Protein AF-A0A975B932-F1 (afdb_monomer_lite)

pLDDT: mean 80.35, std 18.23, range [28.91, 96.12]

Sequence (177 aa):
MMNTIKYYSFSNYSENKEYKSIENISIDVKTKKNIYKLIRLNDQQYYQLHKSSIAIFEDYGHMMSLYADKDILYSSFSKMFTALKLLFGESGKYYDDWKGSFSFPFLILNKDKEEIAYLMNIYNIRSSIEFGMRKLIKSADDTLERDIIHKPFEDFPREEINYFINFFVGYLYSSPQ

Structure (mmCIF, N/CA/C/O backbone):
data_AF-A0A975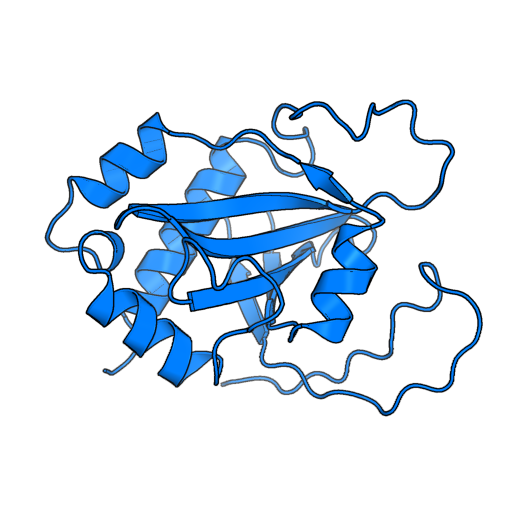B932-F1
#
_entry.id   AF-A0A975B932-F1
#
loop_
_atom_site.group_PDB
_atom_site.id
_atom_site.type_symbol
_atom_site.label_atom_id
_atom_site.label_alt_id
_atom_site.label_comp_id
_atom_site.label_asym_id
_atom_site.label_entity_id
_atom_site.label_seq_id
_atom_site.pdbx_PDB_ins_code
_atom_site.Cartn_x
_atom_site.Cartn_y
_atom_site.Cartn_z
_atom_site.occupancy
_atom_site.B_iso_or_equiv
_atom_site.auth_seq_id
_atom_site.auth_comp_id
_atom_site.auth_asym_id
_atom_site.auth_atom_id
_atom_site.pdbx_PDB_model_num
ATOM 1 N N . MET A 1 1 ? 10.568 -17.467 4.693 1.00 30.55 1 MET A N 1
ATOM 2 C CA . MET A 1 1 ? 9.389 -18.354 4.592 1.00 30.55 1 MET A CA 1
ATOM 3 C C . MET A 1 1 ? 8.189 -17.497 4.240 1.00 30.55 1 MET A C 1
ATOM 5 O O . MET A 1 1 ? 7.948 -16.530 4.952 1.00 30.55 1 MET A O 1
ATOM 9 N N . MET A 1 2 ? 7.482 -17.810 3.153 1.00 31.19 2 MET A N 1
ATOM 10 C CA . MET A 1 2 ? 6.133 -17.280 2.931 1.00 31.19 2 MET A CA 1
ATOM 11 C C . MET A 1 2 ? 5.175 -18.067 3.827 1.00 31.19 2 MET A C 1
ATOM 13 O O . MET A 1 2 ? 5.165 -19.294 3.763 1.00 31.19 2 MET A O 1
ATOM 17 N N . ASN A 1 3 ? 4.397 -17.379 4.663 1.00 28.91 3 ASN A N 1
ATOM 18 C CA . ASN A 1 3 ? 3.399 -18.019 5.518 1.00 28.91 3 ASN A CA 1
ATOM 19 C C . ASN A 1 3 ? 2.012 -17.865 4.886 1.00 28.91 3 ASN A C 1
ATOM 21 O O . ASN A 1 3 ? 1.447 -16.768 4.873 1.00 28.91 3 ASN A O 1
ATOM 25 N N . THR A 1 4 ? 1.457 -18.970 4.389 1.00 29.62 4 THR A N 1
ATOM 26 C CA . THR A 1 4 ? 0.074 -19.045 3.904 1.00 29.62 4 THR A CA 1
ATOM 27 C C . THR A 1 4 ? -0.881 -18.865 5.077 1.00 29.62 4 THR A C 1
ATOM 29 O O . THR A 1 4 ? -0.888 -19.675 6.004 1.00 29.62 4 THR A O 1
ATOM 32 N N . ILE A 1 5 ? -1.683 -17.797 5.069 1.00 36.00 5 ILE A N 1
ATOM 33 C CA . ILE A 1 5 ? -2.626 -17.508 6.153 1.00 36.00 5 ILE A CA 1
ATOM 34 C C . ILE A 1 5 ? -4.021 -17.311 5.566 1.00 36.00 5 ILE A C 1
ATOM 36 O O . ILE A 1 5 ? -4.261 -16.404 4.770 1.00 36.00 5 ILE A O 1
ATOM 40 N N . LYS A 1 6 ? -4.940 -18.182 5.986 1.00 31.98 6 LYS A N 1
ATOM 41 C CA . LYS A 1 6 ? -6.344 -18.178 5.576 1.00 31.98 6 LYS A CA 1
ATOM 42 C C . LYS A 1 6 ? -7.072 -17.030 6.267 1.00 31.98 6 LYS A C 1
ATOM 44 O O . LYS A 1 6 ? -7.354 -17.113 7.460 1.00 31.98 6 LYS A O 1
ATOM 49 N N . TYR A 1 7 ? -7.388 -15.978 5.518 1.00 40.62 7 TYR A N 1
ATOM 50 C CA . TYR A 1 7 ? -8.343 -14.969 5.966 1.00 40.62 7 TYR A CA 1
ATOM 51 C C . TYR A 1 7 ? -9.748 -15.386 5.549 1.00 40.62 7 TYR A C 1
ATOM 53 O O . TYR A 1 7 ? -10.076 -15.434 4.363 1.00 40.62 7 TYR A O 1
ATOM 61 N N . TYR A 1 8 ? -10.585 -15.668 6.543 1.00 37.97 8 TYR A N 1
ATOM 62 C CA . TYR A 1 8 ? -12.028 -15.639 6.355 1.00 37.97 8 TYR A CA 1
ATOM 63 C C . TYR A 1 8 ? -12.451 -14.198 6.042 1.00 37.97 8 TYR A C 1
ATOM 65 O O . TYR A 1 8 ? -11.826 -13.247 6.518 1.00 37.97 8 TYR A O 1
ATOM 73 N N . SER A 1 9 ? -13.490 -14.029 5.223 1.00 36.84 9 SER A N 1
ATOM 74 C CA . SER A 1 9 ? -14.060 -12.709 4.937 1.00 36.84 9 SER A CA 1
ATOM 75 C C . SER A 1 9 ? -14.399 -11.999 6.245 1.00 36.84 9 SER A C 1
ATOM 77 O O . SER A 1 9 ? -15.079 -12.590 7.081 1.00 36.84 9 SER A O 1
ATOM 79 N N . PHE A 1 10 ? -13.944 -10.753 6.413 1.00 42.50 10 PHE A N 1
ATOM 80 C CA . PHE A 1 10 ? -14.151 -9.972 7.633 1.00 42.50 10 PHE A CA 1
ATOM 81 C C . PHE A 1 10 ? -15.650 -9.774 7.914 1.00 42.50 10 PHE A C 1
ATOM 83 O O . PHE A 1 10 ? -16.283 -8.844 7.415 1.00 42.50 10 PHE A O 1
ATOM 90 N N . SER A 1 11 ? -16.210 -10.651 8.746 1.00 34.31 11 SER A N 1
ATOM 91 C CA . SER A 1 11 ? -17.643 -10.779 9.041 1.00 34.31 11 SER A CA 1
ATOM 92 C C . SER A 1 11 ? -18.238 -9.613 9.838 1.00 34.31 11 SER A C 1
ATOM 94 O O . SER A 1 11 ? -19.436 -9.598 10.085 1.00 34.31 11 SER A O 1
ATOM 96 N N . ASN A 1 12 ? -17.421 -8.609 10.174 1.00 38.59 12 ASN A N 1
ATOM 97 C CA . ASN A 1 12 ? -17.849 -7.355 10.795 1.00 38.59 12 ASN A CA 1
ATOM 98 C C . ASN A 1 12 ? -17.993 -6.196 9.782 1.00 38.59 12 ASN A C 1
ATOM 100 O O . ASN A 1 12 ? -18.308 -5.086 10.193 1.00 38.59 12 ASN A O 1
ATOM 104 N N . TYR A 1 13 ? -17.748 -6.423 8.480 1.00 44.88 13 TYR A N 1
ATOM 105 C CA . TYR A 1 13 ? -17.776 -5.376 7.439 1.00 44.88 13 TYR A CA 1
ATOM 106 C C . TYR A 1 13 ? -18.706 -5.663 6.242 1.00 44.88 13 TYR A C 1
ATOM 108 O O . TYR A 1 13 ? -18.875 -4.795 5.386 1.00 44.88 13 TYR A O 1
ATOM 116 N N . SER A 1 14 ? -19.322 -6.848 6.148 1.00 38.34 14 SER A N 1
ATOM 117 C CA . SER A 1 14 ? -20.377 -7.115 5.158 1.00 38.34 14 SER A CA 1
ATOM 118 C C . SER A 1 14 ? -21.322 -8.220 5.615 1.00 38.34 14 SER A C 1
ATOM 120 O O . SER A 1 14 ? -20.864 -9.296 6.000 1.00 38.34 14 SER A O 1
ATOM 122 N N . GLU A 1 15 ? -22.626 -7.988 5.495 1.00 37.50 15 GLU A N 1
ATOM 123 C CA . GLU A 1 15 ? -23.660 -8.965 5.837 1.00 37.50 15 GLU A CA 1
ATOM 124 C C . GLU A 1 15 ? -23.629 -10.208 4.924 1.00 37.50 15 GLU A C 1
ATOM 126 O O . GLU A 1 15 ? -23.598 -10.107 3.696 1.00 37.50 15 GLU A O 1
ATOM 131 N N . ASN A 1 16 ? -23.684 -11.385 5.555 1.00 40.19 16 ASN A N 1
ATOM 132 C CA . ASN A 1 16 ? -24.253 -12.645 5.057 1.00 40.19 16 ASN A CA 1
ATOM 133 C C . ASN A 1 16 ? -24.123 -12.965 3.553 1.00 40.19 16 ASN A C 1
ATOM 135 O O . ASN A 1 16 ? -25.117 -13.007 2.824 1.00 40.19 16 ASN A O 1
ATOM 139 N N . LYS A 1 17 ? -22.917 -13.345 3.113 1.00 42.09 17 LYS A N 1
ATOM 140 C CA . LYS A 1 17 ? -22.725 -14.213 1.936 1.00 42.09 17 LYS A CA 1
ATOM 141 C C . LYS A 1 17 ? -21.640 -15.254 2.204 1.00 42.09 17 LYS A C 1
ATOM 143 O O . LYS A 1 17 ? -20.549 -14.905 2.646 1.00 42.09 17 LYS A O 1
ATOM 148 N N . GLU A 1 18 ? -21.927 -16.518 1.892 1.00 38.81 18 GLU A N 1
ATOM 149 C CA . GLU A 1 18 ? -20.921 -17.584 1.882 1.00 38.81 18 GLU A CA 1
ATOM 150 C C . GLU A 1 18 ? -19.920 -17.342 0.745 1.00 38.81 18 GLU A C 1
ATOM 152 O O . GLU A 1 18 ? -20.179 -17.637 -0.424 1.00 38.81 18 GLU A O 1
ATOM 157 N N . TYR A 1 19 ? -18.758 -16.790 1.081 1.00 51.47 19 TYR A N 1
ATOM 158 C CA . TYR A 1 19 ? -17.638 -16.677 0.155 1.00 51.47 19 TYR A CA 1
ATOM 159 C C . TYR A 1 19 ? -16.675 -17.851 0.347 1.00 51.47 19 TYR A C 1
ATOM 161 O O . TYR A 1 19 ? -16.294 -18.181 1.471 1.00 51.47 19 TYR A O 1
ATOM 169 N N . LYS A 1 20 ? -16.221 -18.452 -0.762 1.00 52.66 20 LYS A N 1
ATOM 170 C CA . LYS A 1 20 ? -15.089 -19.392 -0.736 1.00 52.66 20 LYS A CA 1
ATOM 171 C C . LYS A 1 20 ? -13.882 -18.709 -0.086 1.00 52.66 20 LYS A C 1
ATOM 173 O O . LYS A 1 20 ? -13.569 -17.572 -0.435 1.00 52.66 20 LYS A O 1
ATOM 178 N N . SER A 1 21 ? -13.185 -19.406 0.813 1.00 59.72 21 SER A N 1
ATOM 179 C CA . SER A 1 21 ? -11.951 -18.890 1.411 1.00 59.72 21 SER A CA 1
ATOM 180 C C . SER A 1 21 ? -10.901 -18.650 0.329 1.00 59.72 21 SER A C 1
ATOM 182 O O . SER A 1 21 ? -10.558 -19.573 -0.411 1.00 59.72 21 SER A O 1
ATOM 184 N N . ILE A 1 22 ? -10.386 -17.425 0.259 1.00 71.50 22 ILE A N 1
ATOM 185 C CA . ILE A 1 22 ? -9.329 -17.037 -0.675 1.00 71.50 22 ILE A CA 1
ATOM 186 C C . ILE A 1 22 ? -8.011 -17.040 0.098 1.00 71.50 22 ILE A C 1
ATOM 188 O O . ILE A 1 22 ? -7.887 -16.368 1.123 1.00 71.50 22 ILE A O 1
ATOM 192 N N . GLU A 1 23 ? -7.033 -17.810 -0.373 1.00 79.00 23 GLU A N 1
ATOM 193 C CA . GLU A 1 23 ? -5.684 -17.769 0.186 1.00 79.00 23 GLU A CA 1
ATOM 194 C C . GLU A 1 23 ? -4.937 -16.561 -0.382 1.00 79.00 23 GLU A C 1
ATOM 196 O O . GLU A 1 23 ? -4.760 -16.433 -1.592 1.00 79.00 23 GLU A O 1
ATOM 201 N N . ASN A 1 24 ? -4.516 -15.664 0.509 1.00 89.69 24 ASN A N 1
ATOM 202 C CA . ASN A 1 24 ? -3.824 -14.435 0.151 1.00 89.69 24 ASN A CA 1
ATOM 203 C C . ASN A 1 24 ? -2.335 -14.536 0.490 1.00 89.69 24 ASN A C 1
ATOM 205 O O . ASN A 1 24 ? -1.956 -14.971 1.582 1.00 89.69 24 ASN A O 1
ATOM 209 N N . ILE A 1 25 ? -1.488 -14.053 -0.419 1.00 93.44 25 ILE A N 1
ATOM 210 C CA . ILE A 1 25 ? -0.059 -13.861 -0.156 1.00 93.44 25 ILE A CA 1
ATOM 211 C C . ILE A 1 25 ? 0.087 -12.740 0.879 1.00 93.44 25 ILE A C 1
ATOM 213 O O . ILE A 1 25 ? -0.555 -11.693 0.763 1.00 93.44 25 ILE A O 1
ATOM 217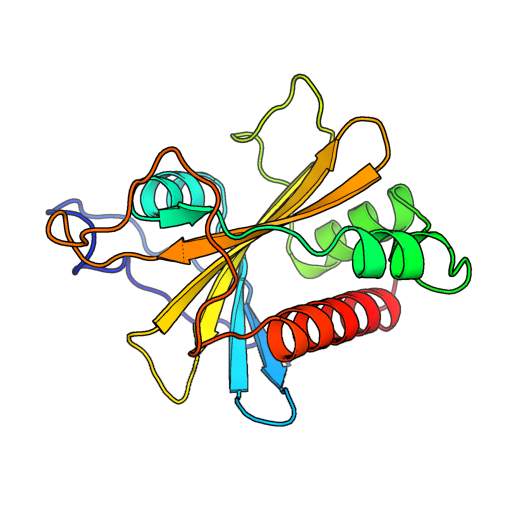 N N . SER A 1 26 ? 0.926 -12.941 1.898 1.00 93.31 26 SER A N 1
ATOM 218 C CA . SER A 1 26 ? 1.194 -11.911 2.903 1.00 93.31 26 SER A CA 1
ATOM 219 C C . SER A 1 26 ? 2.642 -11.899 3.379 1.00 93.31 26 SER A C 1
ATOM 221 O O . SER A 1 26 ? 3.306 -12.937 3.396 1.00 93.31 26 SER A O 1
ATOM 223 N N . ILE A 1 27 ? 3.108 -10.715 3.776 1.00 93.81 27 ILE A N 1
ATOM 224 C CA . ILE A 1 27 ? 4.419 -10.483 4.387 1.00 93.81 27 ILE A CA 1
ATOM 225 C C . ILE A 1 27 ? 4.265 -9.682 5.682 1.00 93.81 27 ILE A C 1
ATOM 227 O O . ILE A 1 27 ? 3.285 -8.957 5.869 1.00 93.81 27 ILE A O 1
ATOM 231 N N . ASP A 1 28 ? 5.262 -9.780 6.555 1.00 93.12 28 ASP A N 1
ATOM 232 C CA . ASP A 1 28 ? 5.371 -8.934 7.740 1.00 93.12 28 ASP A CA 1
ATOM 233 C C . ASP A 1 28 ? 6.271 -7.730 7.440 1.00 93.12 28 ASP A C 1
ATOM 235 O O . ASP A 1 28 ? 7.404 -7.894 6.984 1.00 93.12 28 ASP A O 1
ATOM 239 N N . VAL A 1 29 ? 5.787 -6.527 7.745 1.00 90.88 29 VAL A N 1
ATOM 240 C CA . VAL A 1 29 ? 6.548 -5.274 7.673 1.00 90.88 29 VAL A CA 1
ATOM 241 C C . VAL A 1 29 ? 6.785 -4.791 9.099 1.00 90.88 29 VAL A C 1
ATOM 243 O O . VAL A 1 29 ? 5.843 -4.463 9.820 1.00 90.88 29 VAL A O 1
ATOM 246 N N . LYS A 1 30 ? 8.049 -4.767 9.525 1.00 89.44 30 LYS A N 1
ATOM 247 C CA . LYS A 1 30 ? 8.438 -4.299 10.861 1.00 89.44 30 LYS A CA 1
ATOM 248 C C . LYS A 1 30 ? 8.887 -2.848 10.776 1.00 89.44 30 LYS A C 1
ATOM 250 O O . LYS A 1 30 ? 9.857 -2.557 10.079 1.00 89.44 30 LYS A O 1
ATOM 255 N N . THR A 1 31 ? 8.211 -1.955 11.490 1.00 82.12 31 THR A N 1
ATOM 256 C CA . THR A 1 31 ? 8.688 -0.581 11.694 1.00 82.12 31 THR A CA 1
ATOM 257 C C . THR A 1 31 ? 9.437 -0.480 13.020 1.00 82.12 31 THR A C 1
ATOM 259 O O . THR A 1 31 ? 9.594 -1.464 13.745 1.00 82.12 31 THR A O 1
ATOM 262 N N . LYS A 1 32 ? 9.903 0.723 13.370 1.00 78.25 32 LYS A N 1
ATOM 263 C CA . LYS A 1 32 ? 10.464 0.990 14.704 1.00 78.25 32 LYS A CA 1
ATOM 264 C C . LYS A 1 32 ? 9.422 0.899 15.830 1.00 78.25 32 LYS A C 1
ATOM 266 O O . LYS A 1 32 ? 9.824 0.820 16.986 1.00 78.25 32 LYS A O 1
ATOM 271 N N . LYS A 1 33 ? 8.123 0.989 15.512 1.00 81.00 33 LYS A N 1
ATOM 272 C CA . LYS A 1 33 ? 7.035 1.168 16.490 1.00 81.00 33 LYS A CA 1
ATOM 273 C C . LYS A 1 33 ? 6.034 0.010 16.532 1.00 81.00 33 LYS A C 1
ATOM 275 O O . LYS A 1 33 ? 5.511 -0.259 17.604 1.00 81.00 33 LYS A O 1
ATOM 280 N N . ASN A 1 34 ? 5.758 -0.647 15.404 1.00 87.31 34 ASN A N 1
ATOM 281 C CA . ASN A 1 34 ? 4.716 -1.673 15.288 1.00 87.31 34 ASN A CA 1
ATOM 282 C C . ASN A 1 34 ? 5.161 -2.807 14.350 1.00 87.31 34 ASN A C 1
ATOM 284 O O . ASN A 1 34 ? 6.040 -2.625 13.495 1.00 87.31 34 ASN A O 1
ATOM 288 N N . ILE A 1 35 ? 4.496 -3.960 14.441 1.00 90.88 35 ILE A N 1
ATOM 289 C CA . ILE A 1 35 ? 4.562 -4.988 13.394 1.00 90.88 35 ILE A CA 1
ATOM 290 C C . ILE A 1 35 ? 3.272 -4.946 12.580 1.00 90.88 35 ILE A C 1
ATOM 292 O O . ILE A 1 35 ? 2.188 -5.232 13.083 1.00 90.88 35 ILE A O 1
ATOM 296 N N . TYR A 1 36 ? 3.395 -4.656 11.291 1.00 93.00 36 TYR A N 1
ATOM 297 C CA . TYR A 1 36 ? 2.283 -4.733 10.356 1.00 93.00 36 TYR A CA 1
ATOM 298 C C . TYR A 1 36 ? 2.324 -6.034 9.570 1.00 93.00 36 TYR A C 1
ATOM 300 O O . TYR A 1 36 ? 3.386 -6.605 9.307 1.00 93.00 36 TYR A O 1
ATOM 308 N N . LYS A 1 37 ? 1.152 -6.466 9.125 1.00 93.69 37 LYS A N 1
ATOM 309 C CA . LYS A 1 37 ? 1.000 -7.520 8.133 1.00 93.69 37 LYS A CA 1
ATOM 310 C C . LYS A 1 37 ? 0.399 -6.935 6.866 1.00 93.69 37 LYS A C 1
ATOM 312 O O . LYS A 1 37 ? -0.695 -6.376 6.905 1.00 93.69 37 LYS A O 1
ATOM 317 N N . LEU A 1 38 ? 1.116 -7.084 5.760 1.00 94.88 38 LEU A N 1
ATOM 318 C CA . LEU A 1 38 ? 0.697 -6.656 4.433 1.00 94.88 38 LEU A CA 1
ATOM 319 C C . LEU A 1 38 ? 0.146 -7.866 3.675 1.00 94.88 38 LEU A C 1
ATOM 321 O O . LEU A 1 38 ? 0.841 -8.870 3.525 1.00 94.88 38 LEU A O 1
ATOM 325 N N . ILE A 1 39 ? -1.100 -7.787 3.217 1.00 94.94 39 ILE A N 1
ATOM 326 C CA . ILE A 1 39 ? -1.853 -8.901 2.625 1.00 94.94 39 ILE A CA 1
ATOM 327 C C . ILE A 1 39 ? -2.309 -8.489 1.226 1.00 94.94 39 ILE A C 1
ATOM 329 O O . ILE A 1 39 ? -3.050 -7.519 1.085 1.00 94.94 39 ILE A O 1
ATOM 333 N N . ARG A 1 40 ? -1.894 -9.217 0.187 1.00 94.88 40 ARG A N 1
ATOM 334 C CA . ARG A 1 40 ? -2.344 -9.008 -1.200 1.00 94.88 40 ARG A CA 1
ATOM 335 C C . ARG A 1 40 ? -3.827 -9.379 -1.319 1.00 94.88 40 ARG A C 1
ATOM 337 O O . ARG A 1 40 ? -4.202 -10.463 -0.891 1.00 94.88 40 ARG A O 1
ATOM 344 N N . LEU A 1 41 ? -4.662 -8.501 -1.885 1.00 93.25 41 LEU A N 1
ATOM 345 C CA . LEU A 1 41 ? -6.129 -8.624 -1.765 1.00 93.25 41 LEU A CA 1
ATOM 346 C C . LEU A 1 41 ? -6.887 -9.284 -2.928 1.00 93.25 41 LEU A C 1
ATOM 348 O O . LEU A 1 41 ? -7.951 -9.840 -2.699 1.00 93.25 41 LEU A O 1
ATOM 352 N N . ASN A 1 42 ? -6.416 -9.180 -4.172 1.00 90.31 42 ASN A N 1
ATOM 353 C CA . ASN A 1 42 ? -7.286 -9.271 -5.362 1.00 90.31 42 ASN A CA 1
ATOM 354 C C . ASN A 1 42 ? -8.453 -8.249 -5.380 1.00 90.31 42 ASN A C 1
ATOM 356 O O . ASN A 1 42 ? -8.701 -7.502 -4.430 1.00 90.31 42 ASN A O 1
ATOM 360 N N . ASP A 1 43 ? -9.136 -8.186 -6.519 1.00 87.75 43 ASP A N 1
ATOM 361 C CA . ASP A 1 43 ? -10.044 -7.096 -6.867 1.00 87.75 43 ASP A CA 1
ATOM 362 C C . ASP A 1 43 ? -11.357 -7.107 -6.090 1.00 87.75 43 ASP A C 1
ATOM 364 O O . ASP A 1 43 ? -11.821 -6.053 -5.657 1.00 87.75 43 ASP A O 1
ATOM 368 N N . GLN A 1 44 ? -11.949 -8.284 -5.862 1.00 87.06 44 GLN A N 1
ATOM 369 C CA . GLN A 1 44 ? -13.232 -8.371 -5.165 1.00 87.06 44 GLN A CA 1
ATOM 370 C C . GLN A 1 44 ? -13.085 -7.961 -3.697 1.00 87.06 44 GLN A C 1
ATOM 372 O O . GLN A 1 44 ? -13.930 -7.231 -3.181 1.00 87.06 44 GLN A O 1
ATOM 377 N N . GLN A 1 45 ? -12.014 -8.398 -3.024 1.00 90.62 45 GLN A N 1
ATOM 378 C CA . GLN A 1 45 ? -11.770 -8.012 -1.633 1.00 90.62 45 GLN A CA 1
ATOM 379 C C . GLN A 1 45 ? -11.442 -6.519 -1.535 1.00 90.62 45 GLN A C 1
ATOM 381 O O . GLN A 1 45 ? -12.021 -5.825 -0.701 1.00 90.62 45 GLN A O 1
ATOM 386 N N . TYR A 1 46 ? -10.574 -6.006 -2.417 1.00 91.00 46 TYR A N 1
ATOM 387 C CA . TYR A 1 46 ? -10.232 -4.585 -2.430 1.00 91.00 46 TYR A CA 1
ATOM 388 C C . TYR A 1 46 ? -11.450 -3.696 -2.691 1.00 91.00 46 TYR A C 1
ATOM 390 O O . TYR A 1 46 ? -11.667 -2.745 -1.948 1.00 91.00 46 TYR A O 1
ATOM 398 N N . TYR A 1 47 ? -12.293 -4.034 -3.670 1.00 87.50 47 TYR A N 1
ATOM 399 C CA . TYR A 1 47 ? -13.499 -3.269 -3.993 1.00 87.50 47 TYR A CA 1
ATOM 400 C C . TYR A 1 47 ? -14.486 -3.178 -2.818 1.00 87.50 47 TYR A C 1
ATOM 402 O O . TYR A 1 47 ? -15.040 -2.106 -2.573 1.00 87.50 47 TYR A O 1
ATOM 410 N N . GLN A 1 48 ? -14.700 -4.265 -2.064 1.00 87.25 48 GLN A N 1
ATOM 411 C CA . GLN A 1 48 ? -15.586 -4.217 -0.892 1.00 87.25 48 GLN A CA 1
ATOM 412 C C . GLN A 1 48 ? -14.975 -3.395 0.246 1.00 87.25 48 GLN A C 1
ATOM 414 O O . GLN A 1 48 ? -15.646 -2.525 0.795 1.00 87.25 48 GLN A O 1
ATOM 419 N N . LEU A 1 49 ? -13.692 -3.607 0.559 1.00 89.06 49 LEU A N 1
ATOM 420 C CA . LEU A 1 49 ? -13.002 -2.855 1.611 1.00 89.06 49 LEU A CA 1
ATOM 421 C C . LEU A 1 49 ? -12.888 -1.359 1.270 1.00 89.06 49 LEU A C 1
ATOM 423 O O . LEU A 1 49 ? -13.036 -0.515 2.149 1.00 89.06 49 LEU A O 1
ATOM 427 N N . HIS A 1 50 ? -12.700 -1.010 -0.006 1.00 88.81 50 HIS A N 1
ATOM 428 C CA . HIS A 1 50 ? -12.588 0.379 -0.449 1.00 88.81 50 HIS A CA 1
ATOM 429 C C . HIS A 1 50 ? -13.861 1.193 -0.156 1.00 88.81 50 HIS A C 1
ATOM 431 O O . HIS A 1 50 ? -13.759 2.367 0.204 1.00 88.81 50 HIS A O 1
ATOM 437 N N . LYS A 1 51 ? -15.056 0.593 -0.254 1.00 86.19 51 LYS A N 1
ATOM 438 C CA . LYS A 1 51 ? -16.336 1.264 0.071 1.00 86.19 51 LYS A CA 1
ATOM 439 C C . LYS A 1 51 ? -16.435 1.708 1.530 1.00 86.19 51 LYS A C 1
ATOM 441 O O . LYS A 1 51 ? -17.069 2.721 1.821 1.00 86.19 51 LYS A O 1
ATOM 446 N N . SER A 1 52 ? -15.791 0.965 2.423 1.00 87.81 52 SER A N 1
ATOM 447 C CA . SER A 1 52 ? -15.719 1.238 3.860 1.00 87.81 52 SER A CA 1
ATOM 448 C C . SER A 1 52 ? -14.357 1.830 4.222 1.00 87.81 52 SER A C 1
ATOM 450 O O . SER A 1 52 ? -13.730 1.424 5.198 1.00 87.81 52 SER A O 1
ATOM 452 N N . SER A 1 53 ? -13.866 2.768 3.403 1.00 90.12 53 SER A N 1
ATOM 453 C CA . SER A 1 53 ? -12.565 3.402 3.609 1.00 90.12 53 SER A CA 1
ATOM 454 C C . SER A 1 53 ? -12.507 4.848 3.121 1.00 90.12 53 SER A C 1
ATOM 456 O O . SER A 1 53 ? -13.162 5.211 2.142 1.00 90.12 53 SER A O 1
ATOM 458 N N . ILE A 1 54 ? -11.654 5.650 3.752 1.00 91.94 54 ILE A N 1
ATOM 459 C CA . ILE A 1 54 ? -11.444 7.079 3.463 1.00 91.94 54 ILE A CA 1
ATOM 460 C C . ILE A 1 54 ? -10.018 7.340 2.977 1.00 91.94 54 ILE A C 1
ATOM 462 O O . ILE A 1 54 ? -9.078 6.689 3.434 1.00 91.94 54 ILE A O 1
ATOM 466 N N . ALA A 1 55 ? -9.858 8.264 2.028 1.00 93.62 55 ALA A N 1
ATOM 467 C CA . ALA A 1 55 ? -8.566 8.570 1.417 1.00 93.62 55 ALA A CA 1
ATOM 468 C C . ALA A 1 55 ? -7.634 9.301 2.394 1.00 93.62 55 ALA A C 1
ATOM 470 O O . ALA A 1 55 ? -8.065 10.216 3.093 1.00 93.62 55 ALA A O 1
ATOM 471 N N . ILE A 1 56 ? -6.354 8.929 2.399 1.00 95.00 56 ILE A N 1
ATOM 472 C CA . ILE A 1 56 ? -5.288 9.626 3.125 1.00 95.00 56 ILE A CA 1
ATOM 473 C C . ILE A 1 56 ? -4.425 10.374 2.107 1.00 95.00 56 ILE A C 1
ATOM 475 O O . ILE A 1 56 ? -4.077 9.835 1.060 1.00 95.00 56 ILE A O 1
ATOM 479 N N . PHE A 1 57 ? -4.058 11.611 2.427 1.00 93.38 57 PHE A N 1
ATOM 480 C CA . PHE A 1 57 ? -3.213 12.458 1.597 1.00 93.38 57 PHE A CA 1
ATOM 481 C C . PHE A 1 57 ? -1.831 11.821 1.430 1.00 93.38 57 PHE A C 1
ATOM 483 O O . PHE A 1 57 ? -1.189 11.435 2.412 1.00 93.38 57 PHE A O 1
ATOM 490 N N . GLU A 1 58 ? -1.351 11.732 0.198 1.00 89.50 58 GLU A N 1
ATOM 491 C CA . GLU A 1 58 ? -0.027 11.199 -0.128 1.00 89.50 58 GLU A CA 1
ATOM 492 C C . GLU A 1 58 ? 1.080 12.197 0.269 1.00 89.50 58 GLU A C 1
ATOM 494 O O . GLU A 1 58 ? 0.821 13.369 0.548 1.00 89.50 58 GLU A O 1
ATOM 499 N N . ASP A 1 59 ? 2.326 11.735 0.373 1.00 92.88 59 ASP A N 1
ATOM 500 C CA . ASP A 1 59 ? 3.479 12.610 0.618 1.00 92.88 59 ASP A CA 1
ATOM 501 C C . ASP A 1 59 ? 4.252 12.817 -0.678 1.00 92.88 59 ASP A C 1
ATOM 503 O O . ASP A 1 59 ? 5.261 12.162 -0.922 1.00 92.88 59 ASP A O 1
ATOM 507 N N . TYR A 1 60 ? 3.782 13.733 -1.524 1.00 88.88 60 TYR A N 1
ATOM 508 C CA . TYR A 1 60 ? 4.431 14.013 -2.804 1.00 88.88 60 TYR A CA 1
ATOM 509 C C . TYR A 1 60 ? 5.922 14.368 -2.666 1.00 88.88 60 TYR A C 1
ATOM 511 O O . TYR A 1 60 ? 6.699 14.048 -3.561 1.00 88.88 60 TYR A O 1
ATOM 519 N N . GLY A 1 61 ? 6.354 14.965 -1.546 1.00 91.56 61 GLY A N 1
ATOM 520 C CA . GLY A 1 61 ? 7.773 15.230 -1.290 1.00 91.56 61 GLY A CA 1
ATOM 521 C C . GLY A 1 61 ? 8.579 13.937 -1.154 1.00 91.56 61 GLY A C 1
ATOM 522 O O . GLY A 1 61 ? 9.624 13.785 -1.788 1.00 91.56 61 GLY A O 1
ATOM 523 N N . HIS A 1 62 ? 8.054 12.971 -0.400 1.00 92.38 62 HIS A N 1
ATOM 524 C CA . HIS A 1 62 ? 8.643 11.637 -0.296 1.00 92.38 62 HIS A CA 1
ATOM 525 C C . HIS A 1 62 ? 8.561 10.843 -1.613 1.00 92.38 62 HIS A C 1
ATOM 527 O O . HIS A 1 62 ? 9.529 10.191 -2.003 1.00 92.38 62 HIS A O 1
ATOM 533 N N . MET A 1 63 ? 7.448 10.928 -2.344 1.00 88.69 63 MET A N 1
ATOM 534 C CA . MET A 1 63 ? 7.291 10.248 -3.638 1.00 88.69 63 MET A CA 1
ATOM 535 C C . MET A 1 63 ? 8.315 10.755 -4.663 1.00 88.69 63 MET A C 1
ATOM 537 O O . MET A 1 63 ? 8.942 9.964 -5.367 1.00 88.69 63 MET A O 1
ATOM 541 N N . MET A 1 64 ? 8.558 12.070 -4.696 1.00 88.31 64 MET A N 1
ATOM 542 C CA . MET A 1 64 ? 9.610 12.661 -5.526 1.00 88.31 64 MET A CA 1
ATOM 543 C C . MET A 1 64 ? 11.016 12.261 -5.063 1.00 88.31 64 MET A C 1
ATOM 545 O O . MET A 1 64 ? 11.878 12.049 -5.915 1.00 88.31 64 MET A O 1
ATOM 549 N N . SER A 1 65 ? 11.265 12.094 -3.756 1.00 90.19 65 SER A N 1
ATOM 550 C CA . SER A 1 65 ? 12.568 11.607 -3.276 1.00 90.19 65 SER A CA 1
ATOM 551 C C . SER A 1 65 ? 12.837 10.164 -3.714 1.00 90.19 65 SER A C 1
ATOM 553 O O . SER A 1 65 ? 13.953 9.856 -4.119 1.00 90.19 65 SER A O 1
ATOM 555 N N . LEU A 1 66 ? 11.817 9.297 -3.687 1.00 88.44 66 LEU A N 1
ATOM 556 C CA . LEU A 1 66 ? 11.908 7.922 -4.193 1.00 88.44 66 LEU A CA 1
ATOM 557 C C . LEU A 1 66 ? 12.103 7.871 -5.715 1.00 88.44 66 LEU A C 1
ATOM 559 O O . LEU A 1 66 ? 12.788 6.990 -6.221 1.00 88.44 66 LEU A O 1
ATOM 563 N N . TYR A 1 67 ? 11.499 8.796 -6.462 1.00 85.75 67 TYR A N 1
ATOM 564 C CA . TYR A 1 67 ? 11.638 8.841 -7.920 1.00 85.75 67 TYR A CA 1
ATOM 565 C C . TYR A 1 67 ? 12.993 9.410 -8.378 1.00 85.75 67 TYR A C 1
ATOM 567 O O . TYR A 1 67 ? 13.510 9.023 -9.426 1.00 85.75 67 TYR A O 1
ATOM 575 N N . ALA A 1 68 ? 13.578 10.326 -7.599 1.00 85.81 68 ALA A N 1
ATOM 576 C CA . ALA A 1 68 ? 14.879 10.929 -7.891 1.00 85.81 68 ALA A CA 1
ATOM 577 C C . ALA A 1 68 ? 16.060 9.959 -7.693 1.00 85.81 68 ALA A C 1
ATOM 579 O O . ALA A 1 68 ? 17.083 10.099 -8.369 1.00 85.81 68 ALA A O 1
ATOM 580 N N . ASP A 1 69 ? 15.920 8.985 -6.792 1.00 84.81 69 ASP A N 1
ATOM 581 C CA . ASP A 1 69 ? 16.905 7.930 -6.562 1.00 84.81 69 ASP A CA 1
ATOM 582 C C . ASP A 1 69 ? 16.817 6.861 -7.670 1.00 84.81 69 ASP A C 1
ATOM 584 O O . ASP A 1 69 ? 15.863 6.088 -7.772 1.00 84.81 69 ASP A O 1
ATOM 588 N N . LYS A 1 70 ? 17.834 6.842 -8.539 1.00 78.88 70 LYS A N 1
ATOM 589 C CA . LYS A 1 70 ? 17.909 5.944 -9.702 1.00 78.88 70 LYS A CA 1
ATOM 590 C C . LYS A 1 70 ? 18.380 4.531 -9.361 1.00 78.88 70 LYS A C 1
ATOM 592 O O . LYS A 1 70 ? 18.228 3.638 -10.197 1.00 78.88 70 LYS A O 1
ATOM 597 N N . ASP A 1 71 ? 18.946 4.333 -8.176 1.00 78.69 71 ASP A N 1
ATOM 598 C CA . ASP A 1 71 ? 19.492 3.047 -7.753 1.00 78.69 71 ASP A CA 1
ATOM 599 C C . ASP A 1 71 ? 18.416 2.183 -7.074 1.00 78.69 71 ASP A C 1
ATOM 601 O O . ASP A 1 71 ? 18.524 0.955 -7.064 1.00 78.69 71 ASP A O 1
ATOM 605 N N . ILE A 1 72 ? 17.318 2.788 -6.600 1.00 79.19 72 ILE A N 1
ATOM 606 C CA . ILE A 1 72 ? 16.155 2.054 -6.084 1.00 79.19 72 ILE A CA 1
ATOM 607 C C . ILE A 1 72 ? 15.132 1.686 -7.167 1.00 79.19 72 ILE A C 1
ATOM 609 O O . ILE A 1 72 ? 14.937 2.370 -8.174 1.00 79.19 72 ILE A O 1
ATOM 613 N N . LEU A 1 73 ? 14.397 0.602 -6.897 1.00 79.31 73 LEU A N 1
ATOM 614 C CA . LEU A 1 73 ? 13.359 0.028 -7.763 1.00 79.31 73 LEU A CA 1
ATOM 615 C C . LEU A 1 73 ? 12.302 1.041 -8.238 1.00 79.31 73 LEU A C 1
ATOM 617 O O . LEU A 1 73 ? 11.779 0.917 -9.344 1.00 79.31 73 LEU A O 1
ATOM 621 N N . TYR A 1 74 ? 11.987 2.025 -7.392 1.00 81.50 74 TYR A N 1
ATOM 622 C CA . TYR A 1 74 ? 10.895 2.975 -7.590 1.00 81.50 74 TYR A CA 1
ATOM 623 C C . TYR A 1 74 ? 11.071 3.881 -8.816 1.00 81.50 74 TYR A C 1
ATOM 625 O O . TYR A 1 74 ? 10.093 4.254 -9.454 1.00 81.50 74 TYR A O 1
ATOM 633 N N . SER A 1 75 ? 12.308 4.180 -9.212 1.00 78.31 75 SER A N 1
ATOM 634 C CA . SER A 1 75 ? 12.588 4.937 -10.440 1.00 78.31 75 SER A CA 1
ATOM 635 C C . SER A 1 75 ? 12.259 4.166 -11.732 1.00 78.31 75 SER A C 1
ATOM 637 O O . SER A 1 75 ? 12.302 4.733 -12.824 1.00 78.31 75 SER A O 1
ATOM 639 N N . SER A 1 76 ? 11.931 2.869 -11.644 1.00 85.06 76 SER A N 1
ATOM 640 C CA . SER A 1 76 ? 11.739 1.988 -12.796 1.00 85.06 76 SER A CA 1
ATOM 641 C C . SER A 1 76 ? 10.397 1.255 -12.760 1.00 85.06 76 SER A C 1
ATOM 643 O O . SER A 1 76 ? 10.247 0.196 -12.148 1.00 85.06 76 SER A O 1
ATOM 645 N N . PHE A 1 77 ? 9.433 1.784 -13.520 1.00 84.38 77 PHE A N 1
ATOM 646 C CA . PHE A 1 77 ? 8.102 1.200 -13.717 1.00 84.38 77 PHE A CA 1
ATOM 647 C C . PHE A 1 77 ? 8.130 -0.307 -14.038 1.00 84.38 77 PHE A C 1
ATOM 649 O O . PHE A 1 77 ? 7.413 -1.090 -13.413 1.00 84.38 77 PHE A O 1
ATOM 656 N N . SER A 1 78 ? 8.977 -0.733 -14.981 1.00 87.00 78 SER A N 1
ATOM 657 C CA . SER A 1 78 ? 9.052 -2.134 -15.414 1.00 87.00 78 SER A CA 1
ATOM 658 C C . SER A 1 78 ? 9.627 -3.059 -14.340 1.00 87.00 78 SER A C 1
ATOM 660 O O . SER A 1 78 ? 9.112 -4.165 -14.159 1.00 87.00 78 SER A O 1
ATOM 662 N N . LYS A 1 79 ? 10.649 -2.616 -13.593 1.00 88.88 79 LYS A N 1
ATOM 663 C CA . LYS A 1 79 ? 11.201 -3.393 -12.473 1.00 88.88 79 LYS A CA 1
ATOM 664 C C . LYS A 1 79 ? 10.204 -3.481 -11.315 1.00 88.88 79 LYS A C 1
ATOM 666 O O . LYS A 1 79 ? 10.015 -4.568 -10.779 1.00 88.88 79 LYS A O 1
ATOM 671 N N . MET A 1 80 ? 9.518 -2.383 -10.980 1.00 90.31 80 MET A N 1
ATOM 672 C CA . MET A 1 80 ? 8.458 -2.370 -9.963 1.00 90.31 80 MET A CA 1
ATOM 673 C C . MET A 1 80 ? 7.338 -3.355 -10.314 1.00 90.31 80 MET A C 1
ATOM 675 O O . MET A 1 80 ? 6.994 -4.208 -9.498 1.00 90.31 80 MET A O 1
ATOM 679 N N . PHE A 1 81 ? 6.813 -3.287 -11.543 1.00 91.31 81 PHE A N 1
ATOM 680 C CA . PHE A 1 81 ? 5.792 -4.218 -12.028 1.00 91.31 81 PHE A CA 1
ATOM 681 C C . PHE A 1 81 ? 6.260 -5.675 -11.955 1.00 91.31 81 PHE A C 1
ATOM 683 O O . PHE A 1 81 ? 5.533 -6.529 -11.452 1.00 91.31 81 PHE A O 1
ATOM 690 N N . THR A 1 82 ? 7.482 -5.958 -12.418 1.00 91.56 82 THR A N 1
ATOM 691 C CA . THR A 1 82 ? 8.043 -7.318 -12.428 1.00 91.56 82 THR A CA 1
ATOM 692 C C . THR A 1 82 ? 8.207 -7.867 -11.011 1.00 91.56 82 THR A C 1
ATOM 694 O O . THR A 1 82 ? 7.739 -8.968 -10.737 1.00 91.56 82 THR A O 1
ATOM 697 N N . ALA A 1 83 ? 8.779 -7.093 -10.084 1.00 93.00 83 ALA A N 1
ATOM 698 C CA . ALA A 1 83 ? 8.945 -7.505 -8.689 1.00 93.00 83 ALA A CA 1
ATOM 699 C C . ALA A 1 83 ? 7.593 -7.733 -7.989 1.00 93.00 83 ALA A C 1
ATOM 701 O O . ALA A 1 83 ? 7.394 -8.767 -7.348 1.00 93.00 83 ALA A O 1
ATOM 702 N N . LEU A 1 84 ? 6.634 -6.813 -8.156 1.00 93.56 84 LEU A N 1
ATOM 703 C CA . LEU A 1 84 ? 5.273 -6.974 -7.632 1.00 93.56 84 LEU A CA 1
ATOM 704 C C . LEU A 1 84 ? 4.598 -8.230 -8.196 1.00 93.56 84 LEU A C 1
ATOM 706 O O . LEU A 1 84 ? 3.988 -8.984 -7.437 1.00 93.56 84 LEU A O 1
ATOM 710 N N . LYS A 1 85 ? 4.749 -8.486 -9.499 1.00 93.69 85 LYS A N 1
ATOM 711 C CA . LYS A 1 85 ? 4.167 -9.651 -10.170 1.00 93.69 85 LYS A CA 1
ATOM 712 C C . LYS A 1 85 ? 4.781 -10.973 -9.707 1.00 93.69 85 LYS A C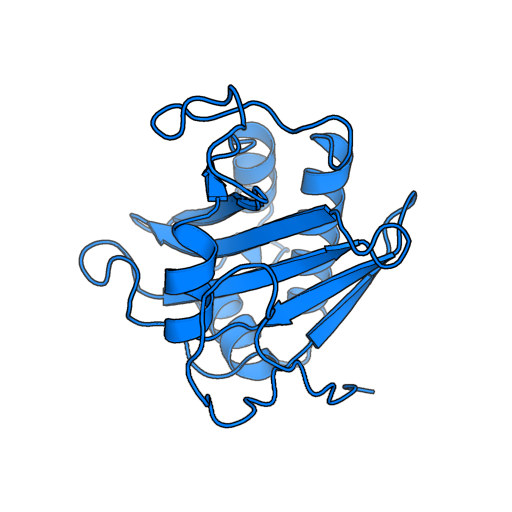 1
ATO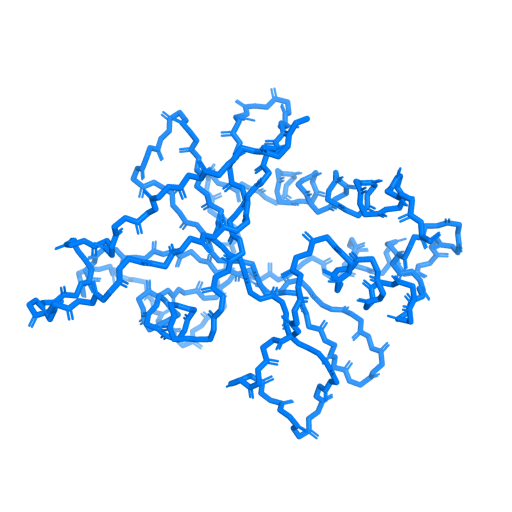M 714 O O . LYS A 1 85 ? 4.044 -11.919 -9.431 1.00 93.69 85 LYS A O 1
ATOM 719 N N . LEU A 1 86 ? 6.107 -11.041 -9.590 1.00 93.00 86 LEU A N 1
ATOM 720 C CA . LEU A 1 86 ? 6.822 -12.234 -9.120 1.00 93.00 86 LEU A CA 1
ATOM 721 C C . LEU A 1 86 ? 6.460 -12.590 -7.670 1.00 93.00 86 LEU A C 1
ATOM 723 O O . LEU A 1 86 ? 6.293 -13.764 -7.349 1.00 93.00 86 LEU A O 1
ATOM 727 N N . LEU A 1 87 ? 6.319 -11.587 -6.799 1.00 93.12 87 LEU A N 1
ATOM 728 C CA . LEU A 1 87 ? 6.091 -11.794 -5.365 1.00 93.12 87 LEU A CA 1
ATOM 729 C C . LEU A 1 87 ? 4.615 -11.944 -4.984 1.00 93.12 87 LEU A C 1
ATOM 731 O O . LEU A 1 87 ? 4.306 -12.652 -4.027 1.00 93.12 87 LEU A O 1
ATOM 735 N N . PHE A 1 88 ? 3.707 -11.267 -5.695 1.00 93.44 88 PHE A N 1
ATOM 736 C CA . PHE A 1 88 ? 2.297 -11.130 -5.309 1.00 93.44 88 PHE A CA 1
ATOM 737 C C . PHE A 1 88 ? 1.294 -11.541 -6.402 1.00 93.44 88 PHE A C 1
ATOM 739 O O . PHE A 1 88 ? 0.091 -11.308 -6.248 1.00 93.44 88 PHE A O 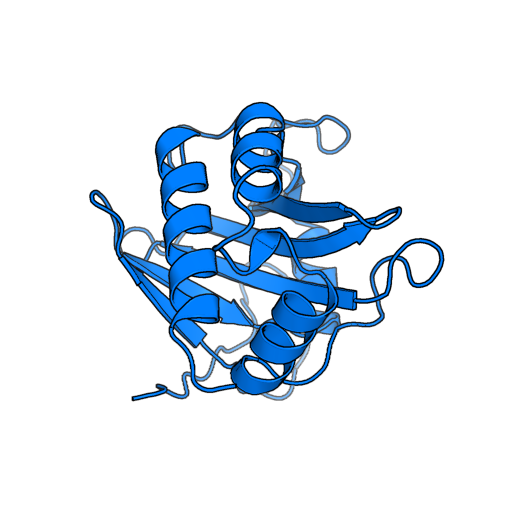1
ATOM 746 N N . GLY A 1 89 ? 1.764 -12.184 -7.474 1.00 92.38 89 GLY A N 1
ATOM 747 C CA . GLY A 1 89 ? 0.931 -12.693 -8.562 1.00 92.38 89 GLY A CA 1
ATOM 748 C C . GLY A 1 89 ? 0.431 -11.598 -9.503 1.00 92.38 89 GLY A C 1
ATOM 749 O O . GLY A 1 89 ? 1.005 -10.521 -9.599 1.00 92.38 89 GLY A O 1
ATOM 750 N N . GLU A 1 90 ? -0.645 -11.869 -10.239 1.00 91.69 90 GLU A N 1
ATOM 751 C CA . GLU A 1 90 ? -1.131 -10.926 -11.250 1.00 91.69 90 GLU A CA 1
ATOM 752 C C . GLU A 1 90 ? -1.638 -9.599 -10.662 1.00 91.69 90 GLU A C 1
ATOM 754 O O . GLU A 1 90 ? -2.134 -9.506 -9.529 1.00 91.69 90 GLU A O 1
ATOM 759 N N . SER A 1 91 ? -1.539 -8.559 -11.489 1.00 91.19 91 SER A N 1
ATOM 760 C CA .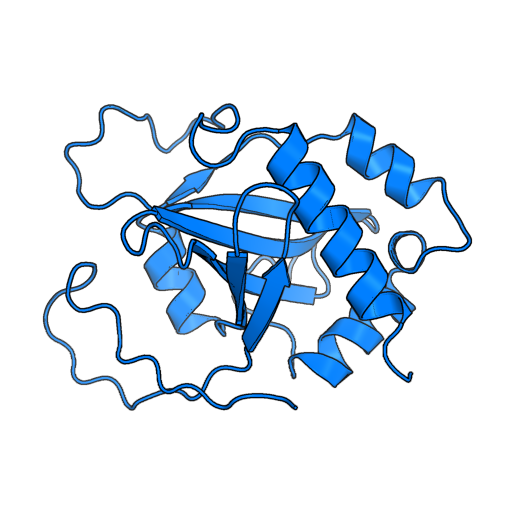 SER A 1 91 ? -2.141 -7.261 -11.214 1.00 91.19 91 SER A CA 1
ATOM 761 C C . SER A 1 91 ? -3.672 -7.352 -11.177 1.00 91.19 91 SER A C 1
ATOM 763 O O . SER A 1 91 ? -4.281 -8.180 -11.857 1.00 91.19 91 SER A O 1
ATOM 765 N N . GLY A 1 92 ? -4.288 -6.497 -10.363 1.00 85.31 92 GLY A N 1
ATOM 766 C CA . GLY A 1 92 ? -5.718 -6.225 -10.420 1.00 85.31 92 GLY A CA 1
ATOM 767 C C . GLY A 1 92 ? -6.128 -5.467 -11.683 1.00 85.31 92 GLY A C 1
ATOM 768 O O . GLY A 1 92 ? -5.306 -4.804 -12.310 1.00 85.31 92 GLY A O 1
ATOM 769 N N . LYS A 1 93 ? -7.412 -5.567 -12.030 1.00 79.81 93 LYS A N 1
ATOM 770 C CA . LYS A 1 93 ? -8.058 -4.977 -13.220 1.00 79.81 93 LYS A CA 1
ATOM 771 C C . LYS A 1 93 ? -9.200 -4.015 -12.876 1.00 79.81 93 LYS A C 1
ATOM 773 O O . LYS A 1 93 ? -9.674 -3.265 -13.714 1.00 79.81 93 LYS A O 1
ATOM 778 N N . TYR A 1 94 ? -9.697 -4.045 -11.640 1.00 65.12 94 TYR A N 1
ATOM 779 C CA . TYR A 1 94 ? -10.861 -3.238 -11.249 1.00 65.12 94 TYR A CA 1
ATOM 780 C C . TYR A 1 94 ? -10.574 -1.742 -11.023 1.00 65.12 94 TYR A C 1
ATOM 782 O O . TYR A 1 94 ? -11.518 -0.991 -10.778 1.00 65.12 94 TYR A O 1
ATOM 790 N N . TYR A 1 95 ? -9.312 -1.297 -11.072 1.00 58.94 95 TYR A N 1
ATOM 791 C CA . TYR A 1 95 ? -8.922 0.096 -10.819 1.00 58.94 95 TYR A CA 1
ATOM 792 C C . TYR A 1 95 ? -8.205 0.730 -12.018 1.00 58.94 95 TYR A C 1
ATOM 794 O O . TYR A 1 95 ? -7.000 0.584 -12.180 1.00 58.94 95 TYR A O 1
ATOM 802 N N . ASP A 1 96 ? -8.987 1.492 -12.789 1.00 53.03 96 ASP A N 1
ATOM 803 C CA . ASP A 1 96 ? -8.567 2.448 -13.827 1.00 53.03 96 ASP A CA 1
ATOM 804 C C . ASP A 1 96 ? -7.602 1.908 -14.907 1.00 53.03 96 ASP A C 1
ATOM 806 O O . ASP A 1 96 ? -6.541 2.481 -15.164 1.00 53.03 96 ASP A O 1
ATOM 810 N N . ASP A 1 97 ? -8.048 0.879 -15.640 1.00 55.91 97 ASP A N 1
ATOM 811 C CA . ASP A 1 97 ? -7.467 0.428 -16.924 1.00 55.91 97 ASP A CA 1
ATOM 812 C C . ASP A 1 97 ? -7.350 1.556 -17.989 1.00 55.91 97 ASP A C 1
ATOM 814 O O . ASP A 1 97 ? -6.755 1.358 -19.048 1.00 55.91 97 ASP A O 1
ATOM 818 N N . TRP A 1 98 ? -7.936 2.741 -17.757 1.00 55.00 98 TRP A N 1
ATOM 819 C CA . TRP A 1 98 ? -7.944 3.871 -18.694 1.00 55.00 98 TRP A CA 1
ATOM 820 C C . TRP A 1 98 ? -6.728 4.808 -18.527 1.00 55.00 98 TRP A C 1
ATOM 822 O O . TRP A 1 98 ? -6.337 5.483 -19.484 1.00 55.00 98 TRP A O 1
ATOM 832 N N . LYS A 1 99 ? -6.101 4.870 -17.343 1.00 63.59 99 LYS A N 1
ATOM 833 C CA . LYS A 1 99 ? -4.866 5.658 -17.083 1.00 63.59 99 LYS A CA 1
ATOM 834 C C . LYS A 1 99 ? -3.737 4.880 -16.412 1.00 63.59 99 LYS A C 1
ATOM 836 O O . LYS A 1 99 ? -2.606 5.381 -16.400 1.00 63.59 99 LYS A O 1
ATOM 841 N N . GLY A 1 100 ? -4.043 3.719 -15.846 1.00 69.94 100 GLY A N 1
ATOM 842 C CA . GLY A 1 100 ? -3.086 2.792 -15.269 1.00 69.94 100 GLY A CA 1
ATOM 843 C C . GLY A 1 100 ? -2.711 1.665 -16.224 1.00 69.94 100 GLY A C 1
ATOM 844 O O . GLY A 1 100 ? -3.284 1.466 -17.290 1.00 69.94 100 GLY A O 1
ATOM 845 N N . SER A 1 101 ? -1.680 0.938 -15.830 1.00 79.25 101 SER A N 1
ATOM 846 C CA . SER A 1 101 ? -1.148 -0.254 -16.496 1.00 79.25 101 SER A CA 1
ATOM 847 C C . SER A 1 101 ? -1.000 -1.416 -15.511 1.00 79.25 101 SER A C 1
ATOM 849 O O . SER A 1 101 ? -0.918 -2.568 -15.931 1.00 79.25 101 SER A O 1
ATOM 851 N N . PHE A 1 102 ? -0.973 -1.122 -14.208 1.00 88.38 102 PHE A N 1
ATOM 852 C CA . PHE A 1 102 ? -1.150 -2.081 -13.131 1.00 88.38 102 PHE A CA 1
ATOM 853 C C . PHE A 1 102 ? -1.817 -1.441 -11.904 1.00 88.38 102 PHE A C 1
ATOM 855 O O . PHE A 1 102 ? -1.688 -0.245 -11.643 1.00 88.38 102 PHE A O 1
ATOM 862 N N . SER A 1 103 ? -2.449 -2.286 -11.094 1.00 91.25 103 SER A N 1
ATOM 863 C CA . SER A 1 103 ? -2.853 -2.025 -9.713 1.00 91.25 103 SER A CA 1
ATOM 864 C C . SER A 1 103 ? -2.540 -3.246 -8.837 1.00 91.25 103 SER A C 1
ATOM 866 O O . SER A 1 103 ? -2.857 -4.387 -9.183 1.00 91.25 103 SER A O 1
ATOM 868 N N . PHE A 1 104 ? -1.900 -3.027 -7.693 1.00 94.31 104 PHE A N 1
ATOM 869 C CA . PHE A 1 104 ? -1.620 -4.031 -6.669 1.00 94.31 104 PHE A CA 1
ATOM 870 C C . PHE A 1 104 ? -2.200 -3.547 -5.336 1.00 94.31 104 PHE A C 1
ATOM 872 O O . PHE A 1 104 ? -1.506 -2.885 -4.562 1.00 94.31 104 PHE A O 1
ATOM 879 N N . PRO A 1 105 ? -3.479 -3.856 -5.057 1.00 94.94 105 PRO A N 1
ATOM 880 C CA . PRO A 1 105 ? -4.083 -3.548 -3.773 1.00 94.94 105 PRO A CA 1
ATOM 881 C C . PRO A 1 105 ? -3.684 -4.544 -2.684 1.00 94.94 105 PRO A C 1
ATOM 883 O O . PRO A 1 105 ? -3.662 -5.770 -2.893 1.00 94.94 105 PRO A O 1
ATOM 886 N N . PHE A 1 106 ? -3.455 -3.982 -1.501 1.00 96.00 106 PHE A N 1
ATOM 887 C CA . PHE A 1 106 ? -3.113 -4.664 -0.267 1.00 96.00 106 PHE A CA 1
ATOM 888 C C . PHE A 1 106 ? -3.916 -4.130 0.927 1.00 96.00 106 PHE A C 1
ATOM 890 O O . PHE A 1 106 ? -4.291 -2.957 0.980 1.00 96.00 106 PHE A O 1
ATOM 897 N N . LEU A 1 107 ? -4.105 -4.996 1.919 1.00 95.56 107 LEU A N 1
ATOM 898 C CA . LEU A 1 107 ? -4.568 -4.675 3.266 1.00 95.56 107 LEU A CA 1
ATOM 899 C C . LEU A 1 107 ? -3.363 -4.642 4.210 1.00 95.56 107 LEU A C 1
ATOM 901 O O . LEU A 1 107 ? -2.557 -5.572 4.220 1.00 95.56 107 LEU A O 1
ATOM 905 N N . ILE A 1 108 ? -3.258 -3.582 5.003 1.00 95.25 108 ILE A N 1
ATOM 906 C CA . ILE A 1 108 ? -2.279 -3.403 6.073 1.00 95.25 108 ILE A CA 1
ATOM 907 C C . ILE A 1 108 ? -3.027 -3.569 7.393 1.00 95.25 108 ILE A C 1
ATOM 909 O O . ILE A 1 108 ? -3.914 -2.774 7.699 1.00 95.25 108 ILE A O 1
ATOM 913 N N . LEU A 1 109 ? -2.663 -4.583 8.174 1.00 93.25 109 LEU A N 1
ATOM 914 C CA . LEU A 1 109 ? -3.159 -4.790 9.537 1.00 93.25 109 LEU A CA 1
ATOM 915 C C . LEU A 1 109 ? -2.043 -4.501 10.534 1.00 93.25 109 LEU A C 1
ATOM 917 O O . LEU A 1 109 ? -0.942 -5.034 10.374 1.00 93.25 109 LEU A O 1
ATOM 921 N N . ASN A 1 110 ? -2.314 -3.716 11.574 1.00 90.06 110 ASN A N 1
ATOM 922 C CA . ASN A 1 110 ? -1.417 -3.632 12.724 1.00 90.06 110 ASN A CA 1
ATOM 923 C C . ASN A 1 110 ? -1.614 -4.891 13.594 1.00 90.06 110 ASN A C 1
ATOM 925 O O . ASN A 1 110 ? -2.725 -5.151 14.051 1.00 90.06 110 ASN A O 1
ATOM 929 N N . LYS A 1 111 ? -0.563 -5.693 13.812 1.00 86.38 111 LYS A N 1
ATOM 930 C CA . LYS A 1 111 ? -0.663 -6.935 14.605 1.00 86.38 111 LYS A CA 1
ATOM 931 C C . LYS A 1 111 ? -0.898 -6.684 16.089 1.00 86.38 111 LYS A C 1
ATOM 933 O O . LYS A 1 111 ? -1.481 -7.530 16.754 1.00 86.38 111 LYS A O 1
ATOM 938 N N . ASP A 1 112 ? -0.459 -5.534 16.585 1.00 82.75 112 ASP A N 1
ATOM 939 C CA . ASP A 1 112 ? -0.597 -5.136 17.984 1.00 82.75 112 ASP A CA 1
ATOM 940 C C . ASP A 1 112 ? -1.967 -4.472 18.245 1.00 82.75 112 ASP A C 1
ATOM 942 O O . ASP A 1 112 ? -2.347 -4.233 19.391 1.00 82.75 112 ASP A O 1
ATOM 946 N N . LYS A 1 113 ? -2.715 -4.153 17.174 1.00 79.56 113 LYS A N 1
ATOM 947 C CA . LYS A 1 113 ? -4.011 -3.459 17.194 1.00 79.56 113 LYS A CA 1
ATOM 948 C C . LYS A 1 113 ? -4.910 -3.975 16.064 1.00 79.56 113 LYS A C 1
ATOM 950 O O . LYS A 1 113 ? -5.112 -3.278 15.073 1.00 79.56 113 LYS A O 1
ATOM 955 N N . GLU A 1 114 ? -5.464 -5.180 16.225 1.00 67.25 114 GLU A N 1
ATOM 956 C CA . GLU A 1 114 ? -6.239 -5.890 15.182 1.00 67.25 114 GLU A CA 1
ATOM 957 C C . GLU A 1 114 ? -7.419 -5.091 14.594 1.00 67.25 114 GLU A C 1
ATOM 959 O O . GLU A 1 114 ? -7.854 -5.348 13.472 1.00 67.25 114 GLU A O 1
ATOM 964 N N . GLU A 1 115 ? -7.931 -4.105 15.332 1.00 72.50 115 GLU A N 1
ATOM 965 C CA . GLU A 1 115 ? -9.020 -3.233 14.889 1.00 72.50 115 GLU A CA 1
ATOM 966 C C . GLU A 1 115 ? -8.594 -2.166 13.868 1.00 72.50 115 GLU A C 1
ATOM 968 O O . GLU A 1 115 ? -9.451 -1.586 13.199 1.00 72.50 115 GLU A O 1
ATOM 973 N N . ILE A 1 116 ? -7.291 -1.883 13.766 1.00 76.94 116 ILE A N 1
ATOM 974 C CA . ILE A 1 116 ? -6.733 -0.788 12.972 1.00 76.94 116 ILE A CA 1
ATOM 975 C C . ILE A 1 116 ? -6.175 -1.342 11.663 1.00 76.94 116 ILE A C 1
ATOM 977 O O . ILE A 1 116 ? -5.186 -2.082 11.630 1.00 76.94 116 ILE A O 1
ATOM 981 N N . ALA A 1 117 ? -6.817 -0.937 10.570 1.00 90.81 117 ALA A N 1
ATOM 982 C CA . ALA A 1 117 ? -6.544 -1.444 9.240 1.00 90.81 117 ALA A CA 1
ATOM 983 C C . ALA A 1 117 ? -6.536 -0.329 8.186 1.00 90.81 117 ALA A C 1
ATOM 985 O O . ALA A 1 117 ? -7.368 0.583 8.198 1.00 90.81 117 ALA A O 1
ATOM 986 N N . TYR A 1 118 ? -5.616 -0.445 7.232 1.00 95.25 118 TYR A N 1
ATOM 987 C CA . TYR A 1 118 ? -5.473 0.467 6.098 1.00 95.25 118 TYR A CA 1
ATOM 988 C C . TYR A 1 118 ? -5.454 -0.311 4.791 1.00 95.25 118 TYR A C 1
ATOM 990 O O . TYR A 1 118 ? -5.093 -1.486 4.749 1.00 95.25 118 TYR A O 1
ATOM 998 N N . LEU A 1 119 ? -5.792 0.366 3.704 1.00 95.50 119 LEU A N 1
ATOM 999 C CA . LEU A 1 119 ? -5.533 -0.114 2.357 1.00 95.50 119 LEU A CA 1
ATOM 1000 C C . LEU A 1 119 ? -4.360 0.661 1.768 1.00 95.50 119 LEU A C 1
ATOM 1002 O O . LEU A 1 119 ? -4.262 1.876 1.942 1.00 95.50 119 LEU A O 1
ATOM 1006 N N . MET A 1 120 ? -3.521 -0.049 1.026 1.00 96.12 120 MET A N 1
ATOM 1007 C CA . MET A 1 120 ? -2.509 0.528 0.151 1.00 96.12 120 MET A CA 1
ATOM 1008 C C . MET A 1 120 ? -2.718 -0.059 -1.239 1.00 96.12 120 MET A C 1
ATOM 1010 O O . MET A 1 120 ? -2.695 -1.278 -1.402 1.00 96.12 120 MET A O 1
ATOM 1014 N N . ASN A 1 121 ? -2.925 0.788 -2.241 1.00 94.06 121 ASN A N 1
ATOM 1015 C CA . ASN A 1 121 ? -2.878 0.377 -3.640 1.00 94.06 121 ASN A CA 1
ATOM 1016 C C . ASN A 1 121 ? -1.600 0.910 -4.270 1.00 94.06 121 ASN A C 1
ATOM 1018 O O . ASN A 1 121 ? -1.355 2.112 -4.221 1.00 94.06 121 ASN A O 1
ATOM 1022 N N . ILE A 1 122 ? -0.812 0.022 -4.868 1.00 93.62 122 ILE A N 1
ATOM 1023 C CA . ILE A 1 122 ? 0.344 0.409 -5.672 1.00 93.62 122 ILE A CA 1
ATOM 1024 C C . ILE A 1 122 ? -0.088 0.339 -7.123 1.00 93.62 122 ILE A C 1
ATOM 1026 O O . ILE A 1 122 ? -0.346 -0.743 -7.652 1.00 93.62 122 ILE A O 1
ATOM 1030 N N . TYR A 1 123 ? -0.211 1.493 -7.750 1.00 90.25 123 TYR A N 1
ATOM 1031 C CA . TYR A 1 123 ? -0.694 1.631 -9.117 1.00 90.25 123 TYR A CA 1
ATOM 1032 C C . TYR A 1 123 ? 0.215 2.590 -9.872 1.00 90.25 123 TYR A C 1
ATOM 1034 O O . TYR A 1 123 ? 1.111 3.198 -9.284 1.00 90.25 123 TYR A O 1
ATOM 1042 N N . ASN A 1 124 ? 0.012 2.719 -11.177 1.00 87.12 124 ASN A N 1
ATOM 1043 C CA . ASN A 1 124 ? 0.623 3.793 -11.943 1.00 87.12 124 ASN A CA 1
ATOM 1044 C C . ASN A 1 124 ? -0.436 4.729 -12.517 1.00 87.12 124 ASN A C 1
ATOM 1046 O O . ASN A 1 124 ? -1.531 4.306 -12.879 1.00 87.12 124 ASN A O 1
ATOM 1050 N N . ILE A 1 125 ? -0.075 5.999 -12.655 1.00 82.75 125 ILE A N 1
ATOM 1051 C CA . ILE A 1 125 ? -0.861 7.004 -13.361 1.00 82.75 125 ILE A CA 1
ATOM 1052 C C . ILE A 1 125 ? 0.098 7.899 -14.144 1.00 82.75 125 ILE A C 1
ATOM 1054 O O . ILE A 1 125 ? 1.062 8.427 -13.599 1.00 82.75 125 ILE A O 1
ATOM 1058 N N . ARG A 1 126 ? -0.132 8.060 -15.455 1.00 78.31 126 ARG A N 1
ATOM 1059 C CA . ARG A 1 126 ? 0.675 8.952 -16.323 1.00 78.31 126 ARG A CA 1
ATOM 1060 C C . ARG A 1 126 ? 2.202 8.732 -16.220 1.00 78.31 126 ARG A C 1
ATOM 1062 O O . ARG A 1 126 ? 2.971 9.687 -16.262 1.00 78.31 126 ARG A O 1
ATOM 1069 N N . SER A 1 127 ? 2.628 7.471 -16.132 1.00 76.12 127 SER A N 1
ATOM 1070 C CA . SER A 1 127 ? 4.029 7.027 -15.966 1.00 76.12 127 SER A CA 1
ATOM 1071 C C . SER A 1 127 ? 4.665 7.231 -14.581 1.00 76.12 127 SER A C 1
ATOM 1073 O O . SER A 1 127 ? 5.773 6.740 -14.375 1.00 76.12 127 SER A O 1
ATOM 1075 N N . SER A 1 128 ? 3.976 7.853 -13.621 1.00 82.50 128 SER A N 1
ATOM 1076 C CA . SER A 1 128 ? 4.351 7.795 -12.201 1.00 82.50 128 SER A CA 1
ATOM 1077 C C . SER A 1 128 ? 3.827 6.508 -11.568 1.00 82.50 128 SER A C 1
ATOM 1079 O O . SER A 1 128 ? 2.740 6.050 -11.921 1.00 82.50 128 SER A O 1
ATOM 1081 N N . ILE A 1 129 ? 4.578 5.935 -10.629 1.00 89.31 129 ILE A N 1
ATOM 1082 C CA . ILE A 1 129 ? 4.046 4.977 -9.648 1.00 89.31 129 ILE A CA 1
ATOM 1083 C C . ILE A 1 129 ? 3.445 5.796 -8.501 1.00 89.31 129 ILE A C 1
ATOM 1085 O O . ILE A 1 129 ? 3.973 6.862 -8.195 1.00 89.31 129 ILE A O 1
ATOM 1089 N N . GLU A 1 130 ? 2.380 5.300 -7.874 1.00 89.62 130 GLU A N 1
ATOM 1090 C CA . GLU A 1 130 ? 1.723 5.926 -6.724 1.00 89.62 130 GLU A CA 1
ATOM 1091 C C . GLU A 1 130 ? 1.421 4.906 -5.611 1.00 89.62 130 GLU A C 1
ATOM 1093 O O . GLU A 1 130 ? 1.243 3.710 -5.868 1.00 89.62 130 GLU A O 1
ATOM 1098 N N . PHE A 1 131 ? 1.332 5.390 -4.367 1.00 93.06 131 PHE A N 1
ATOM 1099 C CA . PHE A 1 131 ? 1.012 4.619 -3.160 1.00 93.06 131 PHE A CA 1
ATOM 1100 C C . PHE A 1 131 ? -0.294 5.141 -2.541 1.00 93.06 131 PHE A C 1
ATOM 1102 O O . PHE A 1 131 ? -0.288 5.885 -1.562 1.00 93.06 131 PHE A O 1
ATOM 1109 N N . GLY A 1 132 ? -1.426 4.722 -3.108 1.00 92.69 132 GLY A N 1
ATOM 1110 C CA . GLY A 1 132 ? -2.758 5.171 -2.699 1.00 92.69 132 GLY A CA 1
ATOM 1111 C C . GLY A 1 132 ? -3.156 4.628 -1.332 1.00 92.69 132 GLY A C 1
ATOM 1112 O O . GLY A 1 132 ? -3.566 3.468 -1.222 1.00 92.69 132 GLY A O 1
ATOM 1113 N N . MET A 1 133 ? -3.066 5.471 -0.302 1.00 96.00 133 MET A N 1
ATOM 1114 C CA . MET A 1 133 ? -3.346 5.120 1.094 1.00 96.00 133 MET A CA 1
ATOM 1115 C C . MET A 1 133 ? -4.795 5.426 1.493 1.00 96.00 133 MET A C 1
ATOM 1117 O O . MET A 1 133 ? -5.324 6.501 1.204 1.00 96.00 133 MET A O 1
ATOM 1121 N N . ARG A 1 134 ? -5.446 4.504 2.213 1.00 94.62 134 ARG A N 1
ATOM 1122 C CA . ARG A 1 134 ? -6.799 4.693 2.775 1.00 94.62 134 ARG A CA 1
ATOM 1123 C C . ARG A 1 134 ? -6.918 4.080 4.171 1.00 94.62 134 ARG A C 1
ATOM 1125 O O . ARG A 1 134 ? -6.329 3.032 4.413 1.00 94.62 134 ARG A O 1
ATOM 1132 N N . LYS A 1 135 ? -7.705 4.669 5.076 1.00 93.25 135 LYS A N 1
ATOM 1133 C CA . LYS A 1 135 ? -8.058 4.064 6.382 1.00 93.25 135 LYS A CA 1
ATOM 1134 C C . LYS A 1 135 ? -9.381 3.307 6.268 1.00 93.25 135 LYS A C 1
ATOM 1136 O O . LYS A 1 135 ? -10.305 3.847 5.663 1.00 93.25 135 LYS A O 1
ATOM 1141 N N . LEU A 1 136 ? -9.482 2.094 6.819 1.00 90.69 136 LEU A N 1
ATOM 1142 C CA . LEU A 1 136 ? -10.768 1.395 6.951 1.00 90.69 136 LEU A CA 1
ATOM 1143 C C . LEU A 1 136 ? -11.590 1.995 8.099 1.00 90.69 136 LEU A C 1
ATOM 1145 O O . LEU A 1 136 ? -11.037 2.319 9.148 1.00 90.69 136 LEU A O 1
ATOM 1149 N N . ILE A 1 137 ? -12.902 2.114 7.898 1.00 86.25 137 ILE A N 1
ATOM 1150 C CA . ILE A 1 137 ? -13.856 2.686 8.860 1.00 86.25 137 ILE A CA 1
ATOM 1151 C C . ILE A 1 137 ? -14.964 1.677 9.183 1.00 86.25 137 ILE A C 1
ATOM 1153 O O . ILE A 1 137 ? -15.526 1.052 8.281 1.00 86.25 137 ILE A O 1
ATOM 1157 N N . LYS A 1 138 ? -15.249 1.476 10.477 1.00 70.94 138 LYS A N 1
ATOM 1158 C CA . LYS A 1 138 ? -16.074 0.354 10.972 1.00 70.94 138 LYS A CA 1
ATOM 1159 C C . LYS A 1 138 ? -17.583 0.500 10.736 1.00 70.94 138 LYS A C 1
ATOM 1161 O O . LYS A 1 138 ? -18.253 -0.522 10.626 1.00 70.94 138 LYS A O 1
ATOM 1166 N N . SER A 1 139 ? -18.136 1.712 10.665 1.00 61.50 139 SER A N 1
ATOM 1167 C CA . SER A 1 139 ? -19.574 1.922 10.421 1.00 61.50 139 SER A CA 1
ATOM 1168 C C . SER A 1 139 ? -19.870 3.259 9.721 1.00 61.50 139 SER A C 1
ATOM 1170 O O . SER A 1 139 ? -18.967 3.960 9.260 1.00 61.50 139 SER A O 1
ATOM 1172 N N . ALA A 1 140 ? -21.157 3.587 9.584 1.00 53.16 140 ALA A N 1
ATOM 1173 C CA . ALA A 1 140 ? -21.635 4.855 9.039 1.00 53.16 140 ALA A CA 1
ATOM 1174 C C . ALA A 1 140 ? -21.609 6.029 10.046 1.00 53.16 140 ALA A C 1
ATOM 1176 O O . ALA A 1 140 ? -21.895 7.147 9.634 1.00 53.16 140 ALA A O 1
ATOM 1177 N N . ASP A 1 141 ? -21.251 5.792 11.316 1.00 48.59 141 ASP A N 1
ATOM 1178 C CA . ASP A 1 141 ? -21.239 6.812 12.385 1.00 48.59 141 ASP A CA 1
ATOM 1179 C C . ASP A 1 141 ? -19.930 7.618 12.477 1.00 48.59 141 ASP A C 1
ATOM 1181 O O . ASP A 1 141 ? -19.806 8.510 13.316 1.00 48.59 141 ASP A O 1
ATOM 1185 N N . ASP A 1 142 ? -18.938 7.327 11.631 1.00 57.50 142 ASP A N 1
ATOM 1186 C CA . ASP A 1 142 ? -17.730 8.149 11.552 1.00 57.50 142 ASP A CA 1
ATOM 1187 C C . ASP A 1 142 ? -18.088 9.541 11.008 1.00 57.50 142 ASP A C 1
ATOM 1189 O O . ASP A 1 142 ? -18.530 9.677 9.865 1.00 57.50 142 ASP A O 1
ATOM 1193 N N . THR A 1 143 ? -17.815 10.597 11.781 1.00 64.50 143 THR A N 1
ATOM 1194 C CA . THR A 1 143 ? -17.998 12.009 11.379 1.00 64.50 143 THR A CA 1
ATOM 1195 C C . THR A 1 143 ? -16.995 12.465 10.305 1.00 64.50 143 THR A C 1
ATOM 1197 O O . THR A 1 143 ? -16.729 13.656 10.149 1.00 64.50 143 THR A O 1
ATOM 1200 N N . LEU A 1 144 ? -16.368 11.518 9.608 1.00 71.75 144 LEU A N 1
ATOM 1201 C CA . LEU A 1 144 ? -15.305 11.720 8.638 1.00 71.75 144 LEU A CA 1
ATOM 1202 C C . LEU A 1 144 ? -15.914 11.769 7.235 1.00 71.75 144 LEU A C 1
ATOM 1204 O O . LEU A 1 144 ? -16.356 10.756 6.690 1.00 71.75 144 LEU A O 1
ATOM 1208 N N . GLU A 1 145 ? -15.907 12.960 6.639 1.00 76.38 145 GLU A N 1
ATOM 1209 C CA . GLU A 1 145 ? -16.348 13.181 5.260 1.00 76.38 145 GLU A CA 1
ATOM 1210 C C . GLU A 1 145 ? -15.599 12.246 4.295 1.00 76.38 145 GLU A C 1
ATOM 1212 O O . GLU A 1 145 ? -14.368 12.248 4.231 1.00 76.38 145 GLU A O 1
ATOM 1217 N N . ARG A 1 146 ? -16.330 11.418 3.541 1.00 76.06 146 ARG A N 1
ATOM 1218 C CA . ARG A 1 146 ? -15.726 10.381 2.680 1.00 76.06 146 ARG A CA 1
ATOM 1219 C C . ARG A 1 146 ? -15.162 10.925 1.367 1.00 76.06 146 ARG A C 1
ATOM 1221 O O . ARG A 1 146 ? -14.303 10.276 0.769 1.00 76.06 146 ARG A O 1
ATOM 1228 N N . ASP A 1 147 ? -15.638 12.098 0.954 1.00 78.00 147 ASP A N 1
ATOM 1229 C CA . ASP A 1 147 ? -15.323 12.732 -0.330 1.00 78.00 147 ASP A CA 1
ATOM 1230 C C . ASP A 1 147 ? -14.120 13.690 -0.258 1.00 78.00 147 ASP A C 1
ATOM 1232 O O . ASP A 1 147 ? -13.646 14.167 -1.290 1.00 78.00 147 ASP A O 1
ATOM 1236 N N . ILE A 1 148 ? -13.583 13.940 0.944 1.00 86.00 148 ILE A N 1
ATOM 1237 C CA . ILE A 1 148 ? -12.339 14.695 1.143 1.00 86.00 148 ILE A CA 1
ATOM 1238 C C . ILE A 1 148 ? -11.151 13.761 1.392 1.00 86.00 148 ILE A C 1
ATOM 1240 O O . ILE A 1 148 ? -11.286 12.623 1.846 1.00 86.00 148 ILE A O 1
ATOM 1244 N N . ILE A 1 149 ? -9.951 14.271 1.118 1.00 87.81 149 ILE A N 1
ATOM 1245 C CA . ILE A 1 149 ? -8.698 13.573 1.400 1.00 87.81 149 ILE A CA 1
ATOM 1246 C C . ILE A 1 149 ? -8.212 13.989 2.795 1.00 87.81 149 ILE A C 1
ATOM 1248 O O . ILE A 1 149 ? -7.946 15.165 3.044 1.00 87.81 149 ILE A O 1
ATOM 1252 N N . HIS A 1 150 ? -8.078 13.024 3.704 1.00 92.25 150 HIS A N 1
ATOM 1253 C CA . HIS A 1 150 ? -7.704 13.253 5.102 1.00 92.25 150 HIS A CA 1
ATOM 1254 C C . HIS A 1 150 ? -6.190 13.333 5.292 1.00 92.25 150 HIS A C 1
ATOM 1256 O O . HIS A 1 150 ? -5.416 12.753 4.533 1.00 92.25 150 HIS A O 1
ATOM 1262 N N . LYS A 1 151 ? -5.732 14.003 6.353 1.00 93.94 151 LYS A N 1
ATOM 1263 C CA . LYS A 1 151 ? -4.335 13.868 6.800 1.00 93.94 151 LYS A CA 1
ATOM 1264 C C . LYS A 1 151 ? -4.097 12.451 7.363 1.00 93.94 151 LYS A C 1
ATOM 1266 O O . LYS A 1 151 ? -5.057 11.802 7.773 1.00 93.94 151 LYS A O 1
ATOM 1271 N N . PRO A 1 152 ? -2.843 11.959 7.414 1.00 94.25 152 PRO A N 1
ATOM 1272 C CA . PRO A 1 152 ? -2.512 10.746 8.160 1.00 94.25 152 PRO A CA 1
ATOM 1273 C C . PRO A 1 152 ? -3.018 10.806 9.604 1.00 94.25 152 PRO A C 1
ATOM 1275 O O . PRO A 1 152 ? -2.942 11.852 10.249 1.00 94.25 152 PRO A O 1
ATOM 1278 N N . PHE A 1 153 ? -3.516 9.676 10.095 1.00 91.88 153 PHE A N 1
ATOM 1279 C CA . PHE A 1 153 ? -4.099 9.546 11.428 1.00 91.88 153 PHE A CA 1
ATOM 1280 C C . PHE A 1 153 ? -3.018 9.252 12.480 1.00 91.88 153 PHE A C 1
ATOM 1282 O O . PHE A 1 153 ? -1.948 8.742 12.151 1.00 91.88 153 PHE A O 1
ATOM 1289 N N . GLU A 1 154 ? -3.289 9.543 13.754 1.00 90.94 154 GLU A N 1
ATOM 1290 C CA . GLU A 1 154 ? -2.321 9.362 14.853 1.00 90.94 154 GLU A CA 1
ATOM 1291 C C . GLU A 1 154 ? -1.853 7.908 15.032 1.00 90.94 154 GLU A C 1
ATOM 1293 O O . GLU A 1 154 ? -0.733 7.658 15.478 1.00 90.94 154 GLU A O 1
ATOM 1298 N N . ASP A 1 155 ? -2.694 6.944 14.653 1.00 90.44 155 ASP A N 1
ATOM 1299 C CA . ASP A 1 155 ? -2.408 5.512 14.699 1.00 90.44 155 ASP A CA 1
ATOM 1300 C C . ASP A 1 155 ? -1.529 5.004 13.543 1.00 90.44 155 ASP A C 1
ATOM 1302 O O . ASP A 1 155 ? -0.929 3.936 13.671 1.00 90.44 155 ASP A O 1
ATOM 1306 N N . PHE A 1 156 ? -1.381 5.784 12.467 1.00 91.94 156 PHE A N 1
ATOM 1307 C CA . PHE A 1 156 ? -0.442 5.528 11.369 1.00 91.94 156 PHE A CA 1
ATOM 1308 C C . PHE A 1 156 ? 0.048 6.869 10.785 1.00 91.94 156 PHE A C 1
ATOM 1310 O O . PHE A 1 156 ? -0.403 7.304 9.719 1.00 91.94 156 PHE A O 1
ATOM 1317 N N . PRO A 1 157 ? 0.925 7.584 11.519 1.00 94.06 157 PRO A N 1
ATOM 1318 C CA . PRO A 1 157 ? 1.320 8.950 11.188 1.00 94.06 157 PRO A CA 1
ATOM 1319 C C . PRO A 1 157 ? 2.235 8.994 9.961 1.00 94.06 157 PRO A C 1
ATOM 1321 O O . PRO A 1 157 ? 2.811 7.984 9.557 1.00 94.06 157 PRO A O 1
ATOM 1324 N N . ARG A 1 158 ? 2.433 10.192 9.390 1.00 95.19 158 ARG A N 1
ATOM 1325 C CA . ARG A 1 158 ? 3.203 10.387 8.147 1.00 95.19 158 ARG A CA 1
ATOM 1326 C C . ARG A 1 158 ? 4.562 9.679 8.140 1.00 95.19 158 ARG A C 1
ATOM 1328 O O . ARG A 1 158 ? 4.876 8.987 7.181 1.00 95.19 158 ARG A O 1
ATOM 1335 N N . GLU A 1 159 ? 5.349 9.838 9.201 1.00 94.00 159 GLU A N 1
ATOM 1336 C CA . GLU A 1 159 ? 6.680 9.224 9.321 1.00 94.00 159 GLU A CA 1
ATOM 1337 C C . GLU A 1 159 ? 6.633 7.691 9.254 1.00 94.00 159 GLU A C 1
ATOM 1339 O O . GLU A 1 159 ? 7.516 7.064 8.676 1.00 94.00 159 GLU A O 1
ATOM 1344 N N . GLU A 1 160 ? 5.591 7.092 9.832 1.00 93.62 160 GLU A N 1
ATOM 1345 C CA . GLU A 1 160 ? 5.381 5.646 9.878 1.00 93.62 160 GLU A CA 1
ATOM 1346 C C . GLU A 1 160 ? 4.924 5.122 8.506 1.00 93.62 160 GLU A C 1
ATOM 1348 O O . GLU A 1 160 ? 5.440 4.103 8.052 1.00 93.62 160 GLU A O 1
ATOM 1353 N N . ILE A 1 161 ? 4.047 5.855 7.801 1.00 94.88 161 ILE A N 1
ATOM 1354 C CA . ILE A 1 161 ? 3.673 5.577 6.400 1.00 94.88 161 ILE A CA 1
ATOM 1355 C C . ILE A 1 161 ? 4.911 5.642 5.495 1.00 94.88 161 ILE A C 1
ATOM 1357 O O . ILE A 1 161 ? 5.172 4.714 4.734 1.00 94.88 161 ILE A O 1
ATOM 1361 N N . ASN A 1 162 ? 5.706 6.708 5.602 1.00 94.81 162 ASN A N 1
ATOM 1362 C CA . ASN A 1 162 ? 6.908 6.884 4.791 1.00 94.81 162 ASN A CA 1
ATOM 1363 C C . ASN A 1 162 ? 7.937 5.781 5.099 1.00 94.81 162 ASN A C 1
ATOM 1365 O O . ASN A 1 162 ? 8.516 5.194 4.187 1.00 94.81 162 ASN A O 1
ATOM 1369 N N . TYR A 1 163 ? 8.142 5.421 6.371 1.00 93.62 163 TYR A N 1
ATOM 1370 C CA . TYR A 1 163 ? 9.005 4.292 6.737 1.00 93.62 163 TYR A CA 1
ATOM 1371 C C . TYR A 1 163 ? 8.488 2.964 6.161 1.00 93.62 163 TYR A C 1
ATOM 1373 O O . TYR A 1 163 ? 9.273 2.181 5.626 1.00 93.62 163 TYR A O 1
ATOM 1381 N N . PHE A 1 164 ? 7.177 2.717 6.236 1.00 94.38 164 PHE A N 1
ATOM 1382 C CA . PHE A 1 164 ? 6.532 1.525 5.682 1.00 94.38 164 PHE A CA 1
ATOM 1383 C C . PHE A 1 164 ? 6.765 1.410 4.168 1.00 94.38 164 PHE A C 1
ATOM 1385 O O . PHE A 1 164 ? 7.168 0.350 3.687 1.00 94.38 164 PHE A O 1
ATOM 1392 N N . ILE A 1 165 ? 6.572 2.507 3.429 1.00 93.88 165 ILE A N 1
ATOM 1393 C CA . ILE A 1 165 ? 6.812 2.581 1.983 1.00 93.88 165 ILE A CA 1
ATOM 1394 C C . ILE A 1 165 ? 8.286 2.298 1.663 1.00 93.88 165 ILE A C 1
ATOM 1396 O O . ILE A 1 165 ? 8.567 1.420 0.849 1.00 93.88 165 ILE A O 1
ATOM 1400 N N . ASN A 1 166 ? 9.227 2.960 2.346 1.00 92.50 166 ASN A N 1
ATOM 1401 C CA . ASN A 1 166 ? 10.666 2.721 2.166 1.00 92.50 166 ASN A CA 1
ATOM 1402 C C . ASN A 1 166 ? 11.049 1.252 2.407 1.00 92.50 166 ASN A C 1
ATOM 1404 O O . ASN A 1 166 ? 11.759 0.656 1.595 1.00 92.50 166 ASN A O 1
ATOM 1408 N N . PHE A 1 167 ? 10.556 0.649 3.496 1.00 91.81 167 PHE A N 1
ATOM 1409 C CA . PHE A 1 167 ? 10.782 -0.768 3.788 1.00 91.81 167 PHE A CA 1
ATOM 1410 C C . PHE A 1 167 ? 10.247 -1.654 2.661 1.00 91.81 167 PHE A C 1
ATOM 1412 O O . PHE A 1 167 ? 10.936 -2.571 2.215 1.00 91.81 167 PHE A O 1
ATOM 1419 N N . PHE A 1 168 ? 9.032 -1.382 2.181 1.00 92.50 168 PHE A N 1
ATOM 1420 C CA . PHE A 1 168 ? 8.408 -2.186 1.139 1.00 92.50 168 PHE A CA 1
ATOM 1421 C C . PHE A 1 168 ? 9.141 -2.069 -0.207 1.00 92.50 168 PHE A C 1
ATOM 1423 O O . PHE A 1 168 ? 9.424 -3.090 -0.830 1.00 92.50 168 PHE A O 1
ATOM 1430 N N . VAL A 1 169 ? 9.542 -0.862 -0.621 1.00 91.50 169 VAL A N 1
ATOM 1431 C CA . VAL A 1 169 ? 10.372 -0.648 -1.824 1.00 91.50 169 VAL A CA 1
ATOM 1432 C C . VAL A 1 169 ? 11.711 -1.383 -1.705 1.00 91.50 169 VAL A C 1
ATOM 1434 O O . VAL A 1 169 ? 12.115 -2.072 -2.642 1.00 91.50 169 VAL A O 1
ATOM 1437 N N . GLY A 1 170 ? 12.373 -1.310 -0.545 1.00 90.44 170 GLY A N 1
ATOM 1438 C CA . GLY A 1 170 ? 13.612 -2.048 -0.282 1.00 90.44 170 GLY A CA 1
ATOM 1439 C C . GLY A 1 170 ? 13.429 -3.570 -0.303 1.00 90.44 170 GLY A C 1
ATOM 1440 O O . GLY A 1 170 ? 14.285 -4.286 -0.827 1.00 90.44 170 GLY A O 1
ATOM 1441 N N . TYR A 1 171 ? 12.299 -4.078 0.196 1.00 90.81 171 TYR A N 1
ATOM 1442 C CA . TYR A 1 171 ? 11.946 -5.501 0.143 1.00 90.81 171 TYR A CA 1
ATOM 1443 C C . TYR A 1 171 ? 11.750 -5.993 -1.300 1.00 90.81 171 TYR A C 1
ATOM 1445 O O . TYR A 1 171 ? 12.292 -7.037 -1.673 1.00 90.81 171 TYR A O 1
ATOM 1453 N N . LEU A 1 172 ? 11.036 -5.224 -2.130 1.00 90.56 172 LEU A N 1
ATOM 1454 C CA . LEU A 1 172 ? 10.876 -5.531 -3.554 1.00 90.56 172 LEU A CA 1
ATOM 1455 C C . LEU A 1 172 ? 12.221 -5.495 -4.299 1.00 90.56 172 LEU A C 1
ATOM 1457 O O . LEU A 1 172 ? 12.482 -6.366 -5.122 1.00 90.56 172 LEU A O 1
ATOM 1461 N N . TYR A 1 173 ? 13.086 -4.519 -3.997 1.00 86.62 173 TYR A N 1
ATOM 1462 C CA . TYR A 1 173 ? 14.421 -4.410 -4.600 1.00 86.62 173 TYR A CA 1
ATOM 1463 C C . TYR A 1 173 ? 15.346 -5.577 -4.221 1.00 86.62 173 TYR A C 1
ATOM 1465 O O . TYR A 1 173 ? 16.087 -6.074 -5.063 1.00 86.62 173 TYR A O 1
ATOM 1473 N N . SER A 1 174 ? 15.279 -6.035 -2.967 1.00 83.38 174 SER A N 1
ATOM 1474 C CA . SER A 1 174 ? 16.115 -7.129 -2.440 1.00 83.38 174 SER A CA 1
ATOM 1475 C C . SER A 1 174 ? 15.641 -8.529 -2.848 1.00 83.38 174 SER A C 1
ATOM 1477 O O . SER A 1 174 ? 16.279 -9.522 -2.498 1.00 83.38 174 SER A O 1
ATOM 1479 N N . SER A 1 175 ? 14.498 -8.630 -3.528 1.00 73.88 175 SER A N 1
ATOM 1480 C CA . SER A 1 175 ? 13.945 -9.905 -3.981 1.00 73.88 175 SER A CA 1
ATOM 1481 C C . SER A 1 175 ? 14.579 -10.323 -5.313 1.00 73.88 175 SER A C 1
ATOM 1483 O O . SER A 1 175 ? 14.816 -9.458 -6.157 1.00 73.88 175 SER A O 1
ATOM 1485 N N . PRO A 1 176 ? 14.861 -11.623 -5.533 1.00 61.09 176 PRO A N 1
ATOM 1486 C CA . PRO A 1 176 ? 15.442 -12.087 -6.790 1.00 61.09 176 PRO A CA 1
ATOM 1487 C C . PRO A 1 176 ? 14.498 -11.791 -7.967 1.00 61.09 176 PRO A C 1
ATOM 1489 O O . PRO A 1 176 ? 13.308 -12.107 -7.897 1.00 61.09 176 PRO A O 1
ATOM 1492 N N . GLN A 1 177 ? 15.052 -11.173 -9.016 1.00 55.97 177 GLN A N 1
ATOM 1493 C CA . GLN A 1 177 ? 14.387 -10.832 -10.283 1.00 55.97 177 GLN A CA 1
ATOM 1494 C C . GLN A 1 177 ? 14.740 -11.850 -11.370 1.00 55.97 177 GLN A C 1
ATOM 1496 O O . GLN A 1 177 ? 15.901 -12.321 -11.357 1.00 55.97 177 GLN A O 1
#

Foldseek 3Di:
DWDWDWDDQPCLQDDDDDDDTDTWTWDWDDDPPFIKIKTFQADVRCVSQVVQKAWADDDVVLLVVQCVDPVFQQVPPVLVQVLCCVRGNAFHDNPCPPFWPGKTKIKIATPVHRPWIKIWIFIDGPNHTDTTIITGHRDPPPPDDRPDHHHDDPVQHPVNVSRRVVRVSVVSRPDDD

Radius of gyration: 15.85 Å; chains: 1; bounding box: 44×35×37 Å

Secondary structure (DSSP, 8-state):
----EEE---TTSS-S--PPPEEE-EEEEE-SS-EEEEEE-HHHHHHHHHHTEEEB---HHHHHHHHH-SSSGGG-HHHHHHHHHHHH-SPBSSS-TTT-S-EEEEEEEETT-TT-EEEEEEEEETTEEEEEEEEE-SSTT----TTSPBPPPTTS-HHHHHHHHHHHHHHHHTS--

Organism: NCBI:txid45656